Protein AF-A0A9X6NZ53-F1 (afdb_monomer_lite)

Radius of gyration: 24.28 Å; chains: 1; bounding box: 57×43×60 Å

pLDDT: mean 84.38, std 14.01, range [39.03, 95.94]

Sequence (115 aa):
MEEQPNGKFKFRQNYADPLKSTPDHIVLKKVSVTLTKNTRQAQNKARQLLQEKINKKLKLDNSHITIDELFSKYLKRIADEDKPYGTQILAERSCHFLKKSLKLIQLPAIFLLQC

Foldseek 3Di:
DDQDPVQKDKDKDWDFDPVPADPVRTDIDMDIDIGNDDDPVVVVVRVVVRVVVVVVNVPDPPPVQDLVNVLVVVLVVCVVVVDPPVVSVVSVVVSVVVVVVVVVVVPPPPPPPDD

Secondary structure (DSSP, 8-state):
-EE-TTS-EEEEEEEE-TTT-BTTB--EEEEEEEES--SHHHHHHHHHHHHHHHHHHH--------HHHHHHHHHHHHHHTT--HHHHHHHHHHHHHHHHHHHHHTSSSSSS---

Organism: Lactobacillus johnsonii (NCBI:txid33959)

Structure (mmCIF, N/CA/C/O backbone):
data_AF-A0A9X6NZ53-F1
#
_entry.id   AF-A0A9X6NZ53-F1
#
loop_
_atom_site.group_PDB
_atom_site.id
_atom_site.type_symbol
_atom_site.label_atom_id
_atom_site.label_alt_id
_atom_site.label_comp_id
_atom_site.label_asym_id
_atom_site.label_entity_id
_atom_site.label_seq_id
_atom_site.pdbx_PDB_ins_code
_atom_site.Cartn_x
_atom_site.Cartn_y
_atom_site.Cartn_z
_atom_site.occupancy
_atom_site.B_iso_or_equiv
_atom_site.auth_seq_id
_atom_site.auth_comp_id
_atom_site.auth_asym_id
_atom_site.auth_atom_id
_atom_site.pdbx_PDB_model_num
ATOM 1 N N . MET A 1 1 ? -19.660 8.990 14.290 1.00 80.06 1 MET A N 1
ATOM 2 C CA . MET A 1 1 ? -20.157 7.692 14.792 1.00 80.06 1 MET A CA 1
ATOM 3 C C . MET A 1 1 ? -21.640 7.666 14.495 1.00 80.06 1 MET A C 1
ATOM 5 O O . MET A 1 1 ? -22.260 8.709 14.620 1.00 80.06 1 MET A O 1
ATOM 9 N N . GLU A 1 2 ? -22.162 6.551 14.000 1.00 86.75 2 GLU A N 1
ATOM 10 C CA . GLU A 1 2 ? -23.560 6.455 13.567 1.00 86.75 2 GLU A CA 1
ATOM 11 C C . GLU A 1 2 ? -24.219 5.230 14.198 1.00 86.75 2 GLU A C 1
ATOM 13 O O . GLU A 1 2 ? -23.626 4.146 14.223 1.00 86.75 2 GLU A O 1
ATOM 18 N N . GLU A 1 3 ? -25.441 5.398 14.686 1.00 87.69 3 GLU A N 1
ATOM 19 C CA . GLU A 1 3 ? -26.282 4.306 15.169 1.00 87.69 3 GLU A CA 1
ATOM 20 C C . GLU A 1 3 ? -26.956 3.606 13.989 1.00 87.69 3 GLU A C 1
ATOM 22 O O . GLU A 1 3 ? -27.459 4.244 13.066 1.00 87.69 3 GLU A O 1
ATOM 27 N N . GLN A 1 4 ? -26.915 2.274 13.983 1.00 86.25 4 GLN A N 1
ATOM 28 C CA . GLN A 1 4 ? -27.629 1.464 13.003 1.00 86.25 4 GLN A CA 1
ATOM 29 C C . GLN A 1 4 ? -28.990 1.047 13.577 1.00 86.25 4 GLN A C 1
ATOM 31 O O . GLN A 1 4 ? -29.069 0.772 14.776 1.00 86.25 4 GLN A O 1
ATOM 36 N N . PRO A 1 5 ? -30.026 0.878 12.732 1.00 83.81 5 PRO A N 1
ATOM 37 C CA . PRO A 1 5 ? -31.364 0.446 13.165 1.00 83.81 5 PRO A CA 1
ATOM 38 C C . PRO A 1 5 ? -31.359 -0.902 13.907 1.00 83.81 5 PRO A C 1
ATOM 40 O O . PRO A 1 5 ? -32.266 -1.205 14.669 1.00 83.81 5 PRO A O 1
ATOM 43 N N . ASN A 1 6 ? -30.291 -1.687 13.749 1.00 83.38 6 ASN A N 1
ATOM 44 C CA . ASN A 1 6 ? -30.084 -2.972 14.415 1.00 83.38 6 ASN A CA 1
ATOM 45 C C . ASN A 1 6 ? -29.551 -2.831 15.862 1.00 83.38 6 ASN A C 1
ATOM 47 O O . ASN A 1 6 ? -29.063 -3.815 16.418 1.00 83.38 6 ASN A O 1
ATOM 51 N N . GLY A 1 7 ? -29.517 -1.621 16.436 1.00 85.19 7 GLY A N 1
ATOM 52 C CA . GLY A 1 7 ? -28.978 -1.348 17.780 1.00 85.19 7 GLY A CA 1
ATOM 53 C C . GLY A 1 7 ? -27.450 -1.457 17.894 1.00 85.19 7 GLY A C 1
ATOM 54 O O . GLY A 1 7 ? -26.898 -1.469 18.992 1.00 85.19 7 GLY A O 1
ATOM 55 N N . LYS A 1 8 ? -26.745 -1.565 16.761 1.00 91.31 8 LYS A N 1
ATOM 56 C CA . LYS A 1 8 ? -25.276 -1.608 16.690 1.00 91.31 8 LYS A CA 1
ATOM 57 C C . LYS A 1 8 ? -24.718 -0.238 16.315 1.00 91.31 8 LYS A C 1
ATOM 59 O O . LYS A 1 8 ? -25.359 0.546 15.624 1.00 91.31 8 LYS A O 1
ATOM 64 N N . PHE A 1 9 ? -23.474 0.016 16.696 1.00 90.94 9 PHE A N 1
ATOM 65 C CA . PHE A 1 9 ? -22.793 1.289 16.500 1.00 90.94 9 PHE A CA 1
ATOM 66 C C . PHE A 1 9 ? -21.720 1.182 15.423 1.00 90.94 9 PHE A C 1
ATOM 68 O O . PHE A 1 9 ? -20.817 0.348 15.514 1.00 90.94 9 PHE A O 1
ATOM 75 N N . LYS A 1 10 ? -21.786 2.049 14.411 1.00 92.75 10 LYS A N 1
ATOM 76 C CA . LYS A 1 10 ? -20.817 2.120 13.317 1.00 92.75 10 LYS A CA 1
ATOM 77 C C . LYS A 1 10 ? -19.829 3.259 13.549 1.00 92.75 10 LYS A C 1
ATOM 79 O O . LYS A 1 10 ? -20.164 4.445 13.509 1.00 92.75 10 LYS A O 1
ATOM 84 N N . PHE A 1 11 ? -18.570 2.890 13.729 1.00 93.00 11 PHE A N 1
ATOM 85 C CA . PHE A 1 11 ? -17.436 3.799 13.814 1.00 93.00 11 PHE A CA 1
ATOM 86 C C . PHE A 1 11 ? -16.793 3.931 12.437 1.00 93.00 11 PHE A C 1
ATOM 88 O O . PHE A 1 11 ? -16.658 2.943 11.712 1.00 93.00 11 PHE A O 1
ATOM 95 N N . ARG A 1 12 ? -16.433 5.157 12.054 1.00 93.88 12 ARG A N 1
ATOM 96 C CA . ARG A 1 12 ? -15.865 5.482 10.742 1.00 93.88 12 ARG A CA 1
ATOM 97 C C . ARG A 1 12 ? -14.662 6.395 10.921 1.00 93.88 12 ARG A C 1
ATOM 99 O O . ARG A 1 12 ? -14.682 7.247 11.803 1.00 93.88 12 ARG A O 1
ATOM 106 N N . GLN A 1 13 ? -13.662 6.225 10.068 1.00 93.75 13 GLN A N 1
ATOM 107 C CA . GLN A 1 13 ? -12.499 7.102 9.988 1.00 93.75 13 GLN A CA 1
ATOM 108 C C . GLN A 1 13 ? -12.094 7.257 8.524 1.00 93.75 13 GLN A C 1
ATOM 110 O O . GLN A 1 13 ? -12.181 6.300 7.747 1.00 93.75 13 GLN A O 1
ATOM 115 N N . ASN A 1 14 ? -11.673 8.464 8.159 1.00 93.25 14 ASN A N 1
ATOM 116 C CA . ASN A 1 14 ? -11.134 8.758 6.839 1.00 93.25 14 ASN A CA 1
ATOM 117 C C . ASN A 1 14 ? -9.604 8.743 6.896 1.00 93.25 14 ASN A C 1
ATOM 119 O O . ASN A 1 14 ? -9.020 9.121 7.910 1.00 93.25 14 ASN A O 1
ATOM 123 N N . TYR A 1 15 ? -8.972 8.306 5.813 1.00 92.38 15 TYR A N 1
ATOM 124 C CA . TYR A 1 15 ? -7.524 8.335 5.631 1.00 92.38 15 TYR A CA 1
ATOM 125 C C . TYR A 1 15 ? -7.196 8.793 4.206 1.00 92.38 15 TYR A C 1
ATOM 127 O O . TYR A 1 15 ? -7.979 8.544 3.285 1.00 92.38 15 TYR A O 1
ATOM 135 N N . ALA A 1 16 ? -6.065 9.475 4.031 1.00 90.12 16 ALA A N 1
ATOM 136 C CA . ALA A 1 16 ? -5.578 9.871 2.713 1.00 90.12 16 ALA A CA 1
ATOM 137 C C . ALA A 1 16 ? -5.007 8.653 1.978 1.00 90.12 16 ALA A C 1
ATOM 139 O O . ALA A 1 16 ? -4.265 7.860 2.559 1.00 90.12 16 ALA A O 1
ATOM 140 N N . ASP A 1 17 ? -5.379 8.486 0.712 1.00 87.44 17 ASP A N 1
ATOM 141 C CA . ASP A 1 17 ? -4.849 7.419 -0.130 1.00 87.44 17 ASP A CA 1
ATOM 142 C C . ASP A 1 17 ? -3.493 7.835 -0.724 1.00 87.44 17 ASP A C 1
ATOM 144 O O . ASP A 1 17 ? -3.486 8.735 -1.567 1.00 87.44 17 ASP A O 1
ATOM 148 N N . PRO A 1 18 ? -2.364 7.202 -0.354 1.00 83.56 18 PRO A N 1
ATOM 149 C CA . PRO A 1 18 ? -1.041 7.607 -0.833 1.00 83.56 18 PRO A CA 1
ATOM 150 C C . PRO A 1 18 ? -0.863 7.436 -2.346 1.00 83.56 18 PRO A C 1
ATOM 152 O O . PRO A 1 18 ? -0.012 8.090 -2.931 1.00 83.56 18 PRO A O 1
ATOM 155 N N . LEU A 1 19 ? -1.659 6.576 -2.994 1.00 81.38 19 LEU A N 1
ATOM 156 C CA . LEU A 1 19 ? -1.538 6.312 -4.432 1.00 81.38 19 LEU A CA 1
ATOM 157 C C . LEU A 1 19 ? -2.310 7.306 -5.303 1.00 81.38 19 LEU A C 1
ATOM 159 O O . LEU A 1 19 ? -2.065 7.392 -6.502 1.00 81.38 19 LEU A O 1
ATOM 163 N N . LYS A 1 20 ? -3.290 8.003 -4.724 1.00 83.75 20 LYS A N 1
ATOM 164 C CA . LYS A 1 20 ? -4.171 8.930 -5.452 1.00 83.75 20 LYS A CA 1
ATOM 165 C C . LYS A 1 20 ? -4.081 10.364 -4.954 1.00 83.75 20 LYS A C 1
ATOM 167 O O . LYS A 1 20 ? -4.560 11.260 -5.638 1.00 83.75 20 LYS A O 1
ATOM 172 N N . SER A 1 21 ? -3.525 10.564 -3.763 1.00 84.62 21 SER A N 1
ATOM 173 C CA . SER A 1 21 ? -3.343 11.891 -3.194 1.00 84.62 21 SER A CA 1
ATOM 174 C C . SER A 1 21 ? -2.044 12.489 -3.721 1.00 84.62 21 SER A C 1
ATOM 176 O O . SER A 1 21 ? -0.983 11.885 -3.588 1.00 84.62 21 SER A O 1
ATOM 178 N N . THR A 1 22 ? -2.138 13.672 -4.309 1.00 81.75 22 THR A N 1
ATOM 179 C CA . THR A 1 22 ? -1.009 14.525 -4.690 1.00 81.75 22 THR A CA 1
ATOM 180 C C . THR A 1 22 ? -0.905 15.695 -3.701 1.00 81.75 22 THR A C 1
ATOM 182 O O . THR A 1 22 ? -1.833 15.897 -2.912 1.00 81.75 22 THR A O 1
ATOM 185 N N . PRO A 1 23 ? 0.193 16.479 -3.706 1.00 81.38 23 PRO A N 1
ATOM 186 C CA . PRO A 1 23 ? 0.320 17.656 -2.839 1.00 81.38 23 PRO A CA 1
ATOM 187 C C . PRO A 1 23 ? -0.853 18.639 -2.971 1.00 81.38 23 PRO A C 1
ATOM 189 O O . PRO A 1 23 ? -1.302 19.198 -1.974 1.00 81.38 23 PRO A O 1
ATOM 192 N N . ASP A 1 24 ? -1.395 18.773 -4.183 1.00 85.19 24 ASP A N 1
ATOM 193 C CA . ASP A 1 24 ? -2.471 19.716 -4.502 1.00 85.19 24 ASP A CA 1
ATOM 194 C C . ASP A 1 24 ? -3.879 19.099 -4.399 1.00 85.19 24 ASP A C 1
ATOM 196 O O . ASP A 1 24 ? -4.879 19.819 -4.386 1.00 85.19 24 ASP A O 1
ATOM 200 N N . HIS A 1 25 ? -3.996 17.766 -4.329 1.00 82.69 25 HIS A N 1
ATOM 201 C CA . HIS A 1 25 ? -5.284 17.073 -4.301 1.00 82.69 25 HIS A CA 1
ATOM 202 C C . HIS A 1 25 ? -5.274 15.849 -3.378 1.00 82.69 25 HIS A C 1
ATOM 204 O O . HIS A 1 25 ? -4.658 14.827 -3.674 1.00 82.69 25 HIS A O 1
ATOM 210 N N . ILE A 1 26 ? -6.027 15.916 -2.276 1.00 86.31 26 ILE A N 1
ATOM 211 C CA . ILE A 1 26 ? -6.101 14.839 -1.279 1.00 86.31 26 ILE A CA 1
ATOM 212 C C . ILE A 1 26 ? -7.339 13.972 -1.523 1.00 86.31 26 ILE A C 1
ATOM 214 O O . ILE A 1 26 ? -8.476 14.412 -1.337 1.00 86.31 26 ILE A O 1
ATOM 218 N N . VAL A 1 27 ? -7.120 12.697 -1.858 1.00 90.25 27 VAL A N 1
ATOM 219 C CA . VAL A 1 27 ? -8.196 11.717 -2.052 1.00 90.25 27 VAL A CA 1
ATOM 220 C C . VAL A 1 27 ? -8.412 10.932 -0.762 1.00 90.25 27 VAL A C 1
ATOM 222 O O . VAL A 1 27 ? -7.604 10.085 -0.373 1.00 90.25 27 VAL A O 1
ATOM 225 N N . LEU A 1 28 ? -9.539 11.191 -0.096 1.00 92.50 28 LEU A N 1
ATOM 226 C CA . LEU A 1 28 ? -9.897 10.537 1.162 1.00 92.50 28 LEU A CA 1
ATOM 227 C C . LEU A 1 28 ? -10.659 9.228 0.926 1.00 92.50 28 LEU A C 1
ATOM 229 O O . LEU A 1 28 ? -11.672 9.178 0.227 1.00 92.50 28 LEU A O 1
ATOM 233 N N . LYS A 1 29 ? -10.218 8.160 1.591 1.00 91.38 29 LYS A N 1
ATOM 234 C CA . LYS A 1 29 ? -10.915 6.872 1.663 1.00 91.38 29 LYS A CA 1
ATOM 235 C C . LYS A 1 29 ? -11.473 6.640 3.061 1.00 91.38 29 LYS A C 1
ATOM 237 O O . LYS A 1 29 ? -10.880 7.028 4.063 1.00 91.38 29 LYS A O 1
ATOM 242 N N . LYS A 1 30 ? -12.614 5.948 3.132 1.00 93.69 30 LYS A N 1
ATOM 243 C CA . LYS A 1 30 ? -13.306 5.628 4.390 1.00 93.69 30 LYS A CA 1
ATOM 244 C C . LYS A 1 30 ? -13.056 4.190 4.840 1.00 93.69 30 LYS A C 1
ATOM 246 O O . LYS A 1 30 ? -13.138 3.248 4.048 1.00 93.69 30 LYS A O 1
ATOM 251 N N . VAL A 1 31 ? -12.827 4.008 6.136 1.00 93.88 31 VAL A N 1
ATOM 252 C CA . VAL A 1 31 ? -12.890 2.712 6.826 1.00 93.88 31 VAL A CA 1
ATOM 253 C C . VAL A 1 31 ? -14.002 2.732 7.863 1.00 93.88 31 VAL A C 1
ATOM 255 O O . VAL A 1 31 ? -14.336 3.778 8.416 1.00 93.88 31 VAL A O 1
ATOM 258 N N . SER A 1 32 ? -14.605 1.569 8.117 1.00 94.38 32 SER A N 1
ATOM 259 C CA . SER A 1 32 ? -15.625 1.442 9.155 1.00 94.38 32 SER A CA 1
ATOM 260 C C . SER A 1 32 ? -15.542 0.126 9.922 1.00 94.38 32 SER A C 1
ATOM 262 O O . SER A 1 32 ? -15.033 -0.887 9.421 1.00 94.38 32 SER A O 1
ATOM 264 N N . VAL A 1 33 ? -16.016 0.166 11.163 1.00 94.12 33 VAL A N 1
ATOM 265 C CA . VAL A 1 33 ? -16.112 -0.960 12.094 1.00 94.12 33 VAL A CA 1
ATOM 266 C C . VAL A 1 33 ? -17.446 -0.839 12.820 1.00 94.12 33 VAL A C 1
ATOM 268 O O . VAL A 1 33 ? -17.789 0.241 13.295 1.00 94.12 33 VAL A O 1
ATOM 271 N N . THR A 1 34 ? -18.187 -1.939 12.913 1.00 93.94 34 THR A N 1
ATOM 272 C CA . THR A 1 34 ? -19.434 -1.996 13.678 1.00 93.94 34 THR A CA 1
ATOM 273 C C . THR A 1 34 ? -19.189 -2.739 14.986 1.00 93.94 34 THR A C 1
ATOM 275 O O . THR A 1 34 ? -18.647 -3.843 14.968 1.00 93.94 34 THR A O 1
ATOM 278 N N . LEU A 1 35 ? -19.598 -2.151 16.111 1.00 92.25 35 LEU A N 1
ATOM 279 C CA . LEU A 1 35 ? -19.566 -2.763 17.441 1.00 92.25 35 LEU A CA 1
ATOM 280 C C . LEU A 1 35 ? -20.964 -2.774 18.065 1.00 92.25 35 LEU A C 1
ATOM 282 O O . LEU A 1 35 ? -21.850 -2.033 17.656 1.00 92.25 35 LEU A O 1
ATOM 286 N N . THR A 1 36 ? -21.169 -3.624 19.067 1.00 91.75 36 THR A N 1
ATOM 287 C CA . THR A 1 36 ? -22.470 -3.795 19.735 1.00 91.75 36 THR A CA 1
ATOM 288 C C . THR A 1 36 ? -22.756 -2.753 20.809 1.00 91.75 36 THR A C 1
ATOM 290 O O . THR A 1 36 ? -23.910 -2.535 21.146 1.00 91.75 36 THR A O 1
ATOM 293 N N . LYS A 1 37 ? -21.723 -2.112 21.363 1.00 91.06 37 LYS A N 1
ATOM 294 C CA . LYS A 1 37 ? -21.846 -1.171 22.481 1.00 91.06 37 LYS A CA 1
ATOM 295 C C . LYS A 1 37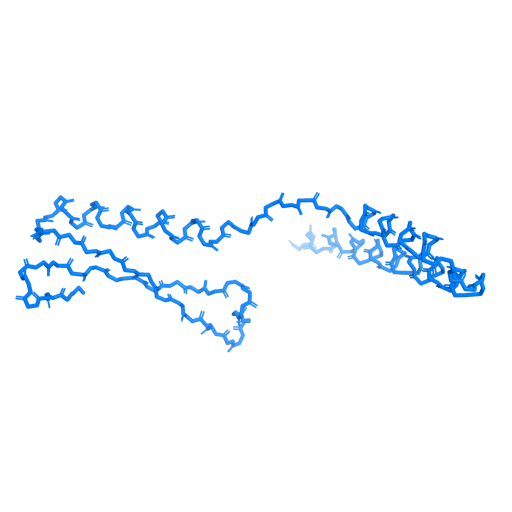 ? -21.172 0.157 22.152 1.00 91.06 37 LYS A C 1
ATOM 297 O O . LYS A 1 37 ? -20.157 0.176 21.457 1.00 91.06 37 LYS A O 1
ATOM 302 N N . ASN A 1 38 ? -21.692 1.238 22.730 1.00 88.38 38 ASN A N 1
ATOM 303 C CA . ASN A 1 38 ? -21.092 2.572 22.720 1.00 88.38 38 ASN A CA 1
ATOM 304 C C . ASN A 1 38 ? -20.505 2.930 24.098 1.00 88.38 38 ASN A C 1
ATOM 306 O O . ASN A 1 38 ? -20.829 3.952 24.691 1.00 88.38 38 ASN A O 1
ATOM 310 N N . THR A 1 39 ? -19.673 2.054 24.660 1.00 92.56 39 THR A N 1
ATOM 311 C CA . THR A 1 39 ? -18.922 2.370 25.886 1.00 92.56 39 THR A CA 1
ATOM 312 C C . THR A 1 39 ? -17.567 2.984 25.530 1.00 92.56 39 THR A C 1
ATOM 314 O O . THR A 1 39 ? -17.042 2.730 24.445 1.00 92.56 39 THR A O 1
ATOM 317 N N . ARG A 1 40 ? -16.933 3.731 26.450 1.00 91.31 40 ARG A N 1
ATOM 318 C CA . ARG A 1 40 ? -15.556 4.244 26.253 1.00 91.31 40 ARG A CA 1
ATOM 319 C C . ARG A 1 40 ? -14.569 3.138 25.857 1.00 91.31 40 ARG A C 1
ATOM 321 O O . ARG A 1 40 ? -13.737 3.331 24.975 1.00 91.31 40 ARG A O 1
ATOM 328 N N . GLN A 1 41 ? -14.702 1.953 26.453 1.00 93.31 41 GLN A N 1
ATOM 329 C CA . GLN A 1 41 ? -13.899 0.781 26.089 1.00 93.31 41 GLN A CA 1
ATOM 330 C C . GLN A 1 41 ? -14.135 0.352 24.632 1.00 93.31 41 GLN A C 1
ATOM 332 O O . GLN A 1 41 ? -13.179 0.098 23.900 1.00 93.31 41 GLN A O 1
ATOM 337 N N . ALA A 1 42 ? -15.396 0.312 24.187 1.00 91.75 42 ALA A N 1
ATOM 338 C CA . ALA A 1 42 ? -15.738 -0.020 22.807 1.00 91.75 42 ALA A CA 1
ATOM 339 C C . ALA A 1 42 ? -15.215 1.033 21.816 1.00 91.75 42 ALA A C 1
ATOM 341 O O . ALA A 1 42 ? -14.711 0.663 20.761 1.00 91.75 42 ALA A O 1
ATOM 342 N N . GLN A 1 43 ? -15.251 2.323 22.165 1.00 92.62 43 GLN A N 1
ATOM 343 C CA . GLN A 1 43 ? -14.682 3.397 21.342 1.00 92.62 43 GLN A CA 1
ATOM 344 C C . GLN A 1 43 ? -13.161 3.257 21.191 1.00 92.62 43 GLN A C 1
ATOM 346 O O . GLN A 1 43 ? -12.642 3.334 20.076 1.00 92.62 43 GLN A O 1
ATOM 351 N N . ASN A 1 44 ? -12.449 2.971 22.286 1.00 94.56 44 ASN A N 1
ATOM 352 C CA . ASN A 1 44 ? -11.005 2.723 22.250 1.00 94.56 44 ASN A CA 1
ATOM 353 C C . ASN A 1 44 ? -10.665 1.508 21.378 1.00 94.56 44 ASN A C 1
ATOM 355 O O . ASN A 1 44 ? -9.772 1.583 20.531 1.00 94.56 44 ASN A O 1
ATOM 359 N N . LYS A 1 45 ? -11.433 0.419 21.517 1.00 95.06 45 LYS A N 1
ATOM 360 C CA . LYS A 1 45 ? -11.292 -0.779 20.681 1.00 95.06 45 LYS A CA 1
ATOM 361 C C . LYS A 1 45 ? -11.601 -0.490 19.210 1.00 95.06 45 LYS A C 1
ATOM 363 O O . LYS A 1 45 ? -10.877 -0.946 18.331 1.00 95.06 45 LYS A O 1
ATOM 368 N N . ALA A 1 46 ? -12.636 0.299 18.921 1.00 95.00 46 ALA A N 1
ATOM 369 C CA . ALA A 1 46 ? -12.961 0.719 17.561 1.00 95.00 46 ALA A CA 1
ATOM 370 C C . ALA A 1 46 ? -11.815 1.521 16.937 1.00 95.00 46 ALA A C 1
ATOM 372 O O . ALA A 1 46 ? -11.465 1.266 15.789 1.00 95.00 46 ALA A O 1
ATOM 373 N N . ARG A 1 47 ? -11.204 2.444 17.692 1.00 94.19 47 ARG A N 1
ATOM 374 C CA . ARG A 1 47 ? -10.058 3.237 17.230 1.00 94.19 47 ARG A CA 1
ATOM 375 C C . ARG A 1 47 ? -8.867 2.351 16.868 1.00 94.19 47 ARG A C 1
ATOM 377 O O . ARG A 1 47 ? -8.295 2.527 15.799 1.00 94.19 47 ARG A O 1
ATOM 384 N N . GLN A 1 48 ? -8.538 1.372 17.713 1.00 95.94 48 GLN A N 1
ATOM 385 C CA . GLN A 1 48 ? -7.475 0.400 17.431 1.00 95.94 48 GLN A CA 1
ATOM 386 C C . GLN A 1 48 ? -7.772 -0.406 16.158 1.00 95.94 48 GLN A C 1
ATOM 388 O O . GLN A 1 48 ? -6.952 -0.440 15.245 1.00 95.94 48 GLN A O 1
ATOM 393 N N . LEU A 1 49 ? -8.983 -0.960 16.040 1.00 95.75 49 LEU A N 1
ATOM 394 C CA . LEU A 1 49 ? -9.394 -1.740 14.867 1.00 95.75 49 LEU A CA 1
ATOM 395 C C . LEU A 1 49 ? -9.413 -0.912 13.574 1.00 95.75 49 LEU A C 1
ATOM 397 O O . LEU A 1 49 ? -9.082 -1.420 12.503 1.00 95.75 49 LEU A O 1
ATOM 401 N N . LEU A 1 50 ? -9.827 0.355 13.643 1.00 95.88 50 LEU A N 1
ATOM 402 C CA . LEU A 1 50 ? -9.798 1.266 12.498 1.00 95.88 50 LEU A CA 1
ATOM 403 C C . LEU A 1 50 ? -8.358 1.561 12.078 1.00 95.88 50 LEU A C 1
ATOM 405 O O . LEU A 1 50 ? -8.058 1.458 10.889 1.00 95.88 50 LEU A O 1
ATOM 409 N N . GLN A 1 51 ? -7.467 1.833 13.034 1.00 94.62 51 GLN A N 1
ATOM 410 C CA . GLN A 1 51 ? -6.053 2.062 12.755 1.00 94.62 51 GLN A CA 1
ATOM 411 C C . GLN A 1 51 ? -5.394 0.828 12.135 1.00 94.62 51 GLN A C 1
ATOM 413 O O . GLN A 1 51 ? -4.689 0.947 11.140 1.00 94.62 51 GLN A O 1
ATOM 418 N N . GLU A 1 52 ? -5.663 -0.370 12.653 1.00 95.12 52 GLU A N 1
ATOM 419 C CA . GLU A 1 52 ? -5.162 -1.616 12.068 1.00 95.12 52 GLU A CA 1
ATOM 420 C C . GLU A 1 52 ? -5.658 -1.816 10.634 1.00 95.12 52 GLU A C 1
ATOM 422 O O . GLU A 1 52 ? -4.883 -2.202 9.758 1.00 95.12 52 GLU A O 1
ATOM 427 N N . LYS A 1 53 ? -6.940 -1.530 10.365 1.00 94.00 53 LYS A N 1
ATOM 428 C CA . LYS A 1 53 ? -7.497 -1.584 9.006 1.00 94.00 53 LYS A CA 1
ATOM 429 C C . LYS A 1 53 ? -6.827 -0.575 8.077 1.00 94.00 53 LYS A C 1
ATOM 431 O O . LYS A 1 53 ? -6.575 -0.917 6.925 1.00 94.00 53 LYS A O 1
ATOM 436 N N . ILE A 1 54 ? -6.554 0.641 8.550 1.00 92.94 54 ILE A N 1
ATOM 437 C CA . ILE A 1 54 ? -5.839 1.664 7.775 1.00 92.94 54 ILE A CA 1
ATOM 438 C C . ILE A 1 54 ? -4.410 1.191 7.504 1.00 92.94 54 ILE A C 1
ATOM 440 O O . ILE A 1 54 ? -4.012 1.123 6.349 1.00 92.94 54 ILE A O 1
ATOM 444 N N . ASN A 1 55 ? -3.680 0.753 8.530 1.00 91.12 55 ASN A N 1
ATOM 445 C CA . ASN A 1 55 ? -2.306 0.268 8.403 1.00 91.12 55 ASN A CA 1
ATOM 446 C C . ASN A 1 55 ? -2.204 -0.916 7.437 1.00 91.12 55 ASN A C 1
ATOM 448 O O . ASN A 1 55 ? -1.297 -0.953 6.618 1.00 91.12 55 ASN A O 1
ATOM 452 N N . LYS A 1 56 ? -3.148 -1.864 7.473 1.00 89.69 56 LYS A N 1
ATOM 453 C CA . LYS A 1 56 ? -3.200 -2.974 6.507 1.00 89.69 56 LYS A CA 1
ATOM 454 C C . LYS A 1 56 ? -3.409 -2.499 5.070 1.00 89.69 56 LYS A C 1
ATOM 456 O O . LYS A 1 56 ? -2.868 -3.110 4.166 1.00 89.69 56 LYS A O 1
ATOM 461 N N . LYS A 1 57 ? -4.181 -1.429 4.858 1.00 87.44 57 LYS A N 1
ATOM 462 C CA . LYS A 1 57 ? -4.389 -0.841 3.525 1.00 87.44 57 LYS A CA 1
ATOM 463 C C . LYS A 1 57 ? -3.227 0.037 3.059 1.00 87.44 57 LYS A C 1
ATOM 465 O O . LYS A 1 57 ? -3.078 0.224 1.860 1.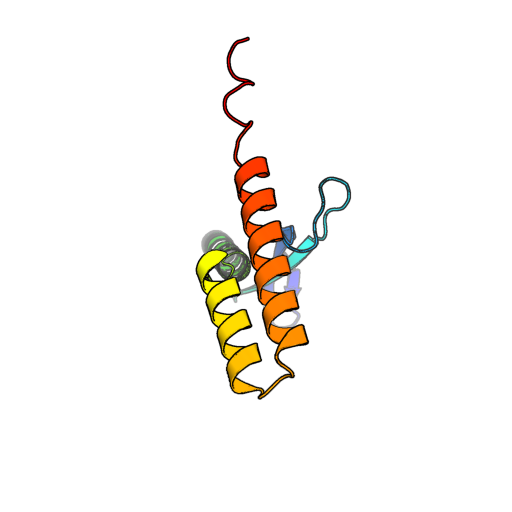00 87.44 57 LYS A O 1
ATOM 470 N N . LEU A 1 58 ? -2.470 0.613 3.993 1.00 86.00 58 LEU A N 1
ATOM 471 C CA . LEU A 1 58 ? -1.292 1.439 3.715 1.00 86.00 58 LEU A CA 1
ATOM 472 C C . LEU A 1 58 ? -0.011 0.619 3.564 1.00 86.00 58 LEU A C 1
ATOM 474 O O . LEU A 1 58 ? 0.928 1.092 2.933 1.00 86.00 58 LEU A O 1
ATOM 478 N N . LYS A 1 59 ? 0.036 -0.597 4.119 1.00 81.69 59 LYS A N 1
ATOM 479 C CA . LYS A 1 59 ? 1.042 -1.591 3.753 1.00 81.69 59 LYS A CA 1
ATOM 480 C C . LYS A 1 59 ? 0.825 -1.931 2.280 1.00 81.69 59 LYS A C 1
ATOM 482 O O . LYS A 1 59 ? 0.018 -2.799 1.964 1.00 81.69 59 LYS A O 1
ATOM 487 N N . LEU A 1 60 ? 1.505 -1.211 1.387 1.00 69.06 60 LEU A N 1
ATOM 488 C CA . LEU A 1 60 ? 1.776 -1.743 0.061 1.00 69.06 60 LEU A CA 1
ATOM 489 C C . LEU A 1 60 ? 2.488 -3.074 0.274 1.00 69.06 60 LEU A C 1
ATOM 491 O O . LEU A 1 60 ? 3.365 -3.171 1.137 1.00 69.06 60 LEU A O 1
ATOM 495 N N . ASP A 1 61 ? 2.084 -4.095 -0.475 1.00 65.19 61 ASP A N 1
ATOM 496 C CA . ASP A 1 61 ? 2.827 -5.340 -0.510 1.00 65.19 61 ASP A CA 1
ATOM 497 C C . ASP A 1 61 ? 4.269 -4.984 -0.861 1.00 65.19 61 ASP A C 1
ATOM 499 O O . ASP A 1 61 ? 4.574 -4.495 -1.948 1.00 65.19 61 ASP A O 1
ATOM 503 N N . ASN A 1 62 ? 5.150 -5.172 0.116 1.00 58.81 62 ASN A N 1
ATOM 504 C CA . ASN A 1 62 ? 6.582 -4.976 0.006 1.00 58.81 62 ASN A CA 1
ATOM 505 C C . ASN A 1 62 ? 7.178 -6.093 -0.866 1.00 58.81 62 ASN A C 1
ATOM 507 O O . ASN A 1 62 ? 8.150 -6.741 -0.478 1.00 58.81 62 ASN A O 1
ATOM 511 N N . SER A 1 63 ? 6.604 -6.360 -2.044 1.00 63.00 63 SER A N 1
ATOM 512 C CA . SER A 1 63 ? 7.326 -7.030 -3.115 1.00 63.00 63 SER A CA 1
ATOM 513 C C . SER A 1 63 ? 8.428 -6.064 -3.539 1.00 63.00 63 SER A C 1
ATOM 515 O O . SER A 1 63 ? 8.280 -5.301 -4.494 1.00 63.00 63 SER A O 1
ATOM 517 N N . HIS A 1 64 ? 9.494 -6.029 -2.740 1.00 68.62 64 HIS A N 1
ATOM 518 C CA . HIS A 1 64 ? 10.704 -5.265 -2.964 1.00 68.62 64 HIS A CA 1
ATOM 519 C C . HIS A 1 64 ? 11.405 -5.876 -4.171 1.00 68.62 64 HIS A C 1
ATOM 521 O O . HIS A 1 64 ? 12.352 -6.637 -4.029 1.00 68.62 64 HIS A O 1
ATOM 527 N N . ILE A 1 65 ? 10.891 -5.589 -5.363 1.00 83.56 65 ILE A N 1
ATOM 528 C CA . ILE A 1 65 ? 11.632 -5.819 -6.587 1.00 83.56 65 ILE A CA 1
ATOM 529 C C . ILE A 1 65 ? 12.549 -4.621 -6.776 1.00 83.56 65 ILE A C 1
ATOM 531 O O . ILE A 1 65 ? 12.109 -3.468 -6.809 1.00 83.56 65 ILE A O 1
ATOM 535 N N . THR A 1 66 ? 13.845 -4.884 -6.854 1.00 86.44 66 THR A N 1
ATOM 536 C CA . THR A 1 66 ? 14.795 -3.839 -7.220 1.00 86.44 66 THR A CA 1
ATOM 537 C C . THR A 1 66 ? 14.599 -3.473 -8.693 1.00 86.44 66 THR A C 1
ATOM 539 O O . THR A 1 66 ? 14.167 -4.291 -9.506 1.00 86.44 66 THR A O 1
ATOM 542 N N . ILE A 1 67 ? 14.922 -2.235 -9.073 1.00 85.88 67 ILE A N 1
ATOM 543 C CA . ILE A 1 67 ? 14.878 -1.812 -10.486 1.00 85.88 67 ILE A CA 1
ATOM 544 C C . ILE A 1 67 ? 15.749 -2.741 -11.353 1.00 85.88 67 ILE A C 1
ATOM 546 O O . ILE A 1 67 ? 15.387 -3.076 -12.480 1.00 85.88 67 ILE A O 1
ATOM 550 N N . ASP A 1 68 ? 16.862 -3.219 -10.795 1.00 87.50 68 ASP A N 1
ATOM 551 C CA . ASP A 1 68 ? 17.759 -4.169 -11.449 1.00 87.50 68 ASP A CA 1
ATOM 552 C C . ASP A 1 68 ? 17.103 -5.539 -11.676 1.00 87.50 68 ASP A C 1
ATOM 554 O O . ASP A 1 68 ? 17.191 -6.091 -12.777 1.00 87.50 68 ASP A O 1
ATOM 558 N N . GLU A 1 69 ? 16.388 -6.070 -10.683 1.00 89.69 69 GLU A N 1
ATOM 559 C CA . GLU A 1 69 ? 15.599 -7.295 -10.844 1.00 89.69 69 GLU A CA 1
ATOM 560 C C . GLU A 1 69 ? 14.462 -7.124 -11.854 1.00 89.69 69 GLU A C 1
ATOM 562 O O . GLU A 1 69 ? 14.188 -8.042 -12.628 1.00 89.69 69 GLU A O 1
ATOM 567 N N . LEU A 1 70 ? 13.812 -5.957 -11.879 1.00 90.75 70 LEU A N 1
ATOM 568 C CA . LEU A 1 70 ? 12.748 -5.656 -12.834 1.00 90.75 70 LEU A CA 1
ATOM 569 C C . LEU A 1 70 ? 13.271 -5.701 -14.273 1.00 90.75 70 LEU A C 1
ATOM 571 O O . LEU A 1 70 ? 12.685 -6.385 -15.113 1.00 90.75 70 LEU A O 1
ATOM 575 N N . PHE A 1 71 ? 14.387 -5.022 -14.553 1.00 93.31 71 PHE A N 1
ATOM 576 C CA . PHE A 1 71 ? 14.997 -5.051 -15.882 1.00 93.31 71 PHE A CA 1
ATOM 577 C C . PHE A 1 71 ? 15.474 -6.452 -16.260 1.00 93.31 71 PHE A C 1
ATOM 579 O O . PHE A 1 71 ? 15.240 -6.886 -17.384 1.00 93.31 71 PHE A O 1
ATOM 586 N N . SER A 1 72 ? 16.054 -7.194 -15.315 1.00 92.19 72 SER A N 1
ATOM 587 C CA . SER A 1 72 ? 16.493 -8.574 -15.553 1.00 92.19 72 SER A CA 1
ATOM 588 C C . SER A 1 72 ? 15.322 -9.486 -15.940 1.00 92.19 72 SER A C 1
ATOM 590 O O . SER A 1 72 ? 15.411 -10.234 -16.913 1.00 92.19 72 SER A O 1
ATOM 592 N N . LYS A 1 73 ? 14.186 -9.389 -15.231 1.00 93.25 73 LYS A N 1
ATOM 593 C CA . LYS A 1 73 ? 12.964 -10.147 -15.557 1.00 93.25 73 LYS A CA 1
ATOM 594 C C . LYS A 1 73 ? 12.375 -9.741 -16.906 1.00 93.25 73 LYS A C 1
ATOM 596 O O . LYS A 1 73 ? 11.926 -10.604 -17.655 1.00 93.25 73 LYS A O 1
ATOM 601 N N . TYR A 1 74 ? 12.378 -8.447 -17.216 1.00 92.56 74 TYR A N 1
ATOM 602 C CA . TYR A 1 74 ? 11.882 -7.938 -18.491 1.00 92.56 74 TYR A CA 1
ATOM 603 C C . TYR A 1 74 ? 12.710 -8.449 -19.677 1.00 92.56 74 TYR A C 1
ATOM 605 O O . TYR A 1 74 ? 12.139 -8.976 -20.628 1.00 92.56 74 TYR A O 1
ATOM 613 N N . LEU A 1 75 ? 14.041 -8.358 -19.603 1.00 92.00 75 LEU A N 1
ATOM 614 C CA . LEU A 1 75 ? 14.929 -8.837 -20.667 1.00 92.00 75 LEU A CA 1
ATOM 615 C C . LEU A 1 75 ? 14.819 -10.350 -20.860 1.00 92.00 75 LEU A C 1
ATOM 617 O O . LEU A 1 75 ? 14.716 -10.806 -21.996 1.00 92.00 75 LEU A O 1
ATOM 621 N N . LYS A 1 76 ? 14.730 -11.116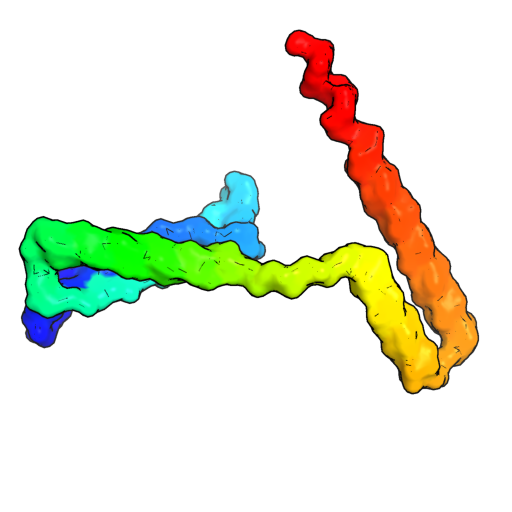 -19.763 1.00 92.88 76 LYS A N 1
ATOM 622 C CA . LYS A 1 76 ? 14.489 -12.562 -19.831 1.00 92.88 76 LYS A CA 1
ATOM 623 C C . LYS A 1 76 ? 13.194 -12.886 -20.580 1.00 92.88 76 LYS A C 1
ATOM 625 O O . LYS A 1 76 ? 13.211 -13.690 -21.499 1.00 92.88 76 LYS A O 1
ATOM 630 N N . ARG A 1 77 ? 12.095 -12.196 -20.257 1.00 93.06 77 ARG A N 1
ATOM 631 C CA . ARG A 1 77 ? 10.811 -12.372 -20.952 1.00 93.06 77 ARG A CA 1
ATOM 632 C C . ARG A 1 77 ? 10.909 -12.074 -22.452 1.00 93.06 77 ARG A C 1
ATOM 634 O O . ARG A 1 77 ? 10.289 -12.764 -23.246 1.00 93.06 77 ARG A O 1
ATOM 641 N N . ILE A 1 78 ? 11.658 -11.044 -22.842 1.00 91.25 78 ILE A N 1
ATOM 642 C CA . ILE A 1 78 ? 11.842 -10.685 -24.256 1.00 91.25 78 ILE A CA 1
ATOM 643 C C . ILE A 1 78 ? 12.658 -11.746 -25.008 1.00 91.25 78 ILE A C 1
ATOM 645 O O . ILE A 1 78 ? 12.343 -12.019 -26.165 1.00 91.25 78 ILE A O 1
ATOM 649 N N . ALA A 1 79 ? 13.660 -12.344 -24.358 1.00 87.38 79 ALA A N 1
ATOM 650 C CA . ALA A 1 79 ? 14.426 -13.459 -24.912 1.00 87.38 79 ALA A CA 1
ATOM 651 C C . ALA A 1 79 ? 13.572 -14.735 -25.039 1.00 87.38 79 ALA A C 1
ATOM 653 O O . ALA A 1 79 ? 13.634 -15.406 -26.065 1.00 87.38 79 ALA A O 1
ATOM 654 N N . ASP A 1 80 ? 12.731 -15.024 -24.040 1.00 90.19 80 ASP A N 1
ATOM 655 C CA . ASP A 1 80 ? 11.826 -16.183 -24.035 1.00 90.19 80 ASP A CA 1
ATOM 656 C C . ASP A 1 80 ? 10.705 -16.065 -25.096 1.00 90.19 80 ASP A C 1
ATOM 658 O O . ASP A 1 80 ? 10.211 -17.074 -25.593 1.00 90.19 80 ASP A O 1
ATOM 662 N N . GLU A 1 81 ? 10.295 -14.843 -25.465 1.00 88.31 81 GLU A N 1
ATOM 663 C CA . GLU A 1 81 ? 9.251 -14.563 -26.471 1.00 88.31 81 GLU A CA 1
ATOM 664 C C . GLU A 1 81 ? 9.730 -14.683 -27.939 1.00 88.31 81 GLU A C 1
ATOM 666 O O . GLU A 1 81 ? 8.989 -14.290 -28.840 1.00 88.31 81 GLU A O 1
ATOM 671 N N . ASP A 1 82 ? 10.949 -15.184 -28.183 1.00 82.12 82 ASP A N 1
ATOM 672 C CA . ASP A 1 82 ? 11.585 -15.337 -29.510 1.00 82.12 82 ASP A CA 1
ATOM 673 C C . ASP A 1 82 ? 11.458 -14.084 -30.399 1.00 82.12 82 ASP A C 1
ATOM 675 O O . ASP A 1 82 ? 11.153 -14.118 -31.595 1.00 82.12 82 ASP A O 1
ATOM 679 N N . LYS A 1 83 ? 11.630 -12.906 -29.784 1.00 85.00 83 LYS A N 1
ATOM 680 C CA . LYS A 1 83 ? 11.539 -11.635 -30.509 1.00 85.00 83 LYS A CA 1
ATOM 681 C C . LYS A 1 83 ? 12.735 -11.453 -31.432 1.00 85.00 83 LYS A C 1
ATOM 683 O O . LYS A 1 83 ? 13.840 -11.858 -31.073 1.00 85.00 83 LYS A O 1
ATOM 688 N N . PRO A 1 84 ? 12.568 -10.751 -32.568 1.00 89.38 84 PRO A N 1
ATOM 689 C CA . PRO A 1 84 ? 13.678 -10.493 -33.472 1.00 89.38 84 PRO A CA 1
ATOM 690 C C . PRO A 1 84 ? 14.833 -9.814 -32.731 1.00 89.38 84 PRO A C 1
ATOM 692 O O . PRO A 1 84 ? 14.622 -8.911 -31.918 1.00 89.38 84 PRO A O 1
ATOM 695 N N . TYR A 1 85 ? 16.060 -10.232 -33.046 1.00 86.44 85 TYR A N 1
ATOM 696 C CA . TYR A 1 85 ? 17.292 -9.791 -32.381 1.00 86.44 85 TYR A CA 1
ATOM 697 C C . TYR A 1 85 ? 17.383 -8.264 -32.219 1.00 86.44 85 TYR A C 1
ATOM 699 O O . TYR A 1 85 ? 17.722 -7.764 -31.149 1.00 86.44 85 TYR A O 1
ATOM 707 N N . GLY A 1 86 ? 16.985 -7.500 -33.243 1.00 90.19 86 GLY A N 1
ATOM 708 C CA . GLY A 1 86 ? 16.967 -6.035 -33.177 1.00 90.19 86 GLY A CA 1
ATOM 709 C C . GLY A 1 86 ? 16.085 -5.474 -32.052 1.00 90.19 86 GLY A C 1
ATOM 710 O O . GLY A 1 86 ? 16.455 -4.491 -31.412 1.00 90.19 86 GLY A O 1
ATOM 711 N N . THR A 1 87 ? 14.954 -6.119 -31.758 1.00 88.50 87 THR A N 1
ATOM 712 C CA . THR A 1 87 ? 14.062 -5.747 -30.650 1.00 88.50 87 THR A CA 1
ATOM 713 C C . THR A 1 87 ? 14.683 -6.062 -29.293 1.00 88.50 87 THR A C 1
ATOM 715 O O . THR A 1 87 ? 14.522 -5.272 -28.364 1.00 88.50 87 THR A O 1
ATOM 718 N N . GLN A 1 88 ? 15.423 -7.167 -29.180 1.00 90.00 88 GLN A N 1
ATOM 719 C CA . GLN A 1 88 ? 16.135 -7.529 -27.950 1.00 90.00 88 GLN A CA 1
ATOM 720 C C . GLN A 1 88 ? 17.230 -6.498 -27.638 1.00 90.00 88 GLN A C 1
ATOM 722 O O . GLN A 1 88 ? 17.246 -5.914 -26.557 1.00 90.00 88 GLN A O 1
ATOM 727 N N . ILE A 1 89 ? 18.053 -6.160 -28.635 1.00 91.69 89 ILE A N 1
ATOM 728 C CA . ILE A 1 89 ? 19.107 -5.143 -28.509 1.00 91.69 89 ILE A CA 1
ATOM 729 C C . ILE A 1 89 ? 18.532 -3.765 -28.173 1.00 91.69 89 ILE A C 1
ATOM 731 O O . ILE A 1 89 ? 19.102 -3.025 -27.368 1.00 91.69 89 ILE A O 1
ATOM 735 N N . LEU A 1 90 ? 17.398 -3.390 -28.772 1.00 93.75 90 LEU A N 1
ATOM 736 C CA . LEU A 1 90 ? 16.735 -2.132 -28.439 1.00 93.75 90 LEU A CA 1
ATOM 737 C C . LEU A 1 90 ? 16.273 -2.124 -26.975 1.00 93.75 90 LEU A C 1
ATOM 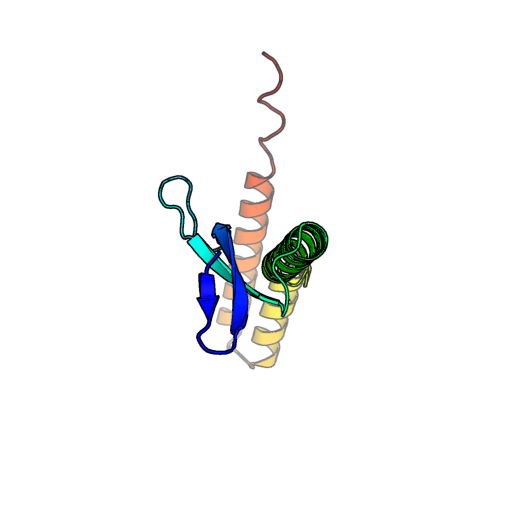739 O O . LEU A 1 90 ? 16.525 -1.149 -26.270 1.00 93.75 90 LEU A O 1
ATOM 743 N N . ALA A 1 91 ? 15.659 -3.216 -26.509 1.00 91.69 91 ALA A N 1
ATOM 744 C CA . ALA A 1 91 ? 15.227 -3.364 -25.123 1.00 91.69 91 ALA A CA 1
ATOM 745 C C . ALA A 1 91 ? 16.407 -3.262 -24.140 1.00 91.69 91 ALA A C 1
ATOM 747 O O . ALA A 1 91 ? 16.327 -2.510 -23.169 1.00 91.69 91 ALA A O 1
ATOM 748 N N . GLU A 1 92 ? 17.523 -3.936 -24.422 1.00 91.88 92 GLU A N 1
ATOM 749 C CA . GLU A 1 92 ? 18.750 -3.851 -23.622 1.00 91.88 92 GLU A CA 1
ATOM 750 C C . GLU A 1 92 ? 19.295 -2.423 -23.550 1.00 91.88 92 GLU A C 1
ATOM 752 O O . GLU A 1 92 ? 19.587 -1.916 -22.462 1.00 91.88 92 GLU A O 1
ATOM 757 N N . ARG A 1 93 ? 19.383 -1.734 -24.695 1.00 94.62 93 ARG A N 1
ATOM 758 C CA . ARG A 1 93 ? 19.849 -0.341 -24.767 1.00 94.62 93 ARG A CA 1
ATOM 759 C C . ARG A 1 93 ? 18.947 0.597 -2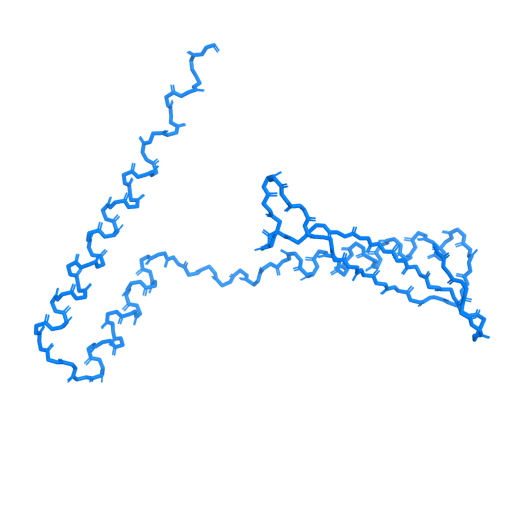3.974 1.00 94.62 93 ARG A C 1
ATOM 761 O O . ARG A 1 93 ? 19.453 1.445 -23.237 1.00 94.62 93 ARG A O 1
ATOM 768 N N . SER A 1 94 ? 17.631 0.437 -24.092 1.00 92.00 94 SER A N 1
ATOM 769 C CA . SER A 1 94 ? 16.655 1.218 -23.332 1.00 92.00 94 SER A CA 1
ATOM 770 C C . SER A 1 94 ? 16.793 0.975 -21.829 1.00 92.00 94 SER A C 1
ATOM 772 O O . SER A 1 94 ? 16.873 1.937 -21.067 1.00 92.00 94 SER A O 1
ATOM 774 N N . CYS A 1 95 ? 16.904 -0.283 -21.390 1.00 92.00 95 CYS A N 1
ATOM 775 C CA . CYS A 1 95 ? 17.134 -0.618 -19.983 1.00 92.00 95 CYS A CA 1
ATOM 776 C C . CYS A 1 95 ? 18.455 -0.034 -19.464 1.00 92.00 95 CYS A C 1
ATOM 778 O O . CYS A 1 95 ? 18.486 0.545 -18.379 1.00 92.00 95 CYS A O 1
ATOM 780 N N . HIS A 1 96 ? 19.534 -0.117 -20.244 1.00 91.25 96 HIS A N 1
ATOM 781 C CA . HIS A 1 96 ? 20.824 0.477 -19.898 1.00 91.25 96 HIS A CA 1
ATOM 782 C C . HIS A 1 96 ? 20.734 2.004 -19.750 1.00 91.25 96 HIS A C 1
ATOM 784 O O . HIS A 1 96 ? 21.219 2.566 -18.765 1.00 91.25 96 HIS A O 1
ATOM 790 N N . PHE A 1 97 ? 20.086 2.683 -20.701 1.00 92.19 97 PHE A N 1
ATOM 791 C CA . PHE A 1 97 ? 19.882 4.130 -20.653 1.00 92.19 97 PHE A CA 1
ATOM 792 C C . PHE A 1 97 ? 19.082 4.550 -19.414 1.00 92.19 97 PHE A C 1
ATOM 794 O O . PHE A 1 97 ? 19.515 5.442 -18.684 1.00 92.19 97 PHE A O 1
ATOM 801 N N . LEU A 1 98 ? 17.969 3.865 -19.130 1.00 89.56 98 LEU A N 1
ATOM 802 C CA . LEU A 1 98 ? 17.135 4.128 -17.954 1.00 89.56 98 LEU A CA 1
ATOM 803 C C . LEU A 1 98 ? 17.882 3.848 -16.645 1.00 89.56 98 LEU A C 1
ATOM 805 O O . LEU A 1 98 ? 17.806 4.629 -15.702 1.00 89.56 98 LEU A O 1
ATOM 809 N N . LYS A 1 99 ? 18.669 2.770 -16.580 1.00 88.69 99 LYS A N 1
ATOM 810 C CA . LYS A 1 99 ? 19.509 2.472 -15.413 1.00 88.69 99 LYS A CA 1
ATOM 811 C C . LYS A 1 99 ? 20.546 3.570 -15.171 1.00 88.69 99 LYS A C 1
ATOM 813 O O . LYS A 1 99 ? 20.796 3.938 -14.024 1.00 88.69 99 LYS A O 1
ATOM 818 N N . LYS A 1 100 ? 21.138 4.117 -16.237 1.00 88.00 100 LYS A N 1
ATOM 819 C CA . LYS A 1 100 ? 22.081 5.238 -16.151 1.00 88.00 100 LYS A CA 1
ATOM 820 C C . LYS A 1 100 ? 21.390 6.522 -15.687 1.00 88.00 100 LYS A C 1
ATOM 822 O O . LYS A 1 100 ? 21.910 7.177 -14.790 1.00 88.00 100 LYS A O 1
ATOM 827 N N . SER A 1 101 ? 20.230 6.870 -16.248 1.00 85.75 101 SER A N 1
ATOM 828 C CA . SER A 1 101 ? 19.504 8.089 -15.865 1.00 85.75 101 SER A CA 1
ATOM 829 C C . SER A 1 101 ? 19.016 8.043 -14.414 1.00 85.75 101 SER A C 1
ATOM 831 O O . SER A 1 101 ? 19.177 9.017 -13.685 1.00 85.75 101 SER A O 1
ATOM 833 N N . LEU A 1 102 ? 18.518 6.895 -13.951 1.00 82.81 102 LEU A N 1
ATOM 834 C CA . LEU A 1 102 ? 18.055 6.716 -12.571 1.00 82.81 102 LEU A CA 1
ATOM 835 C C . LEU A 1 102 ? 19.194 6.819 -11.545 1.00 82.81 102 LEU A C 1
ATOM 837 O O . LEU A 1 102 ? 19.016 7.438 -10.497 1.00 82.81 102 LEU A O 1
ATOM 841 N N . LYS A 1 103 ? 20.386 6.290 -11.859 1.00 78.94 103 LYS A N 1
ATOM 842 C CA . LYS A 1 103 ? 21.583 6.458 -11.011 1.00 78.94 103 LYS A CA 1
ATOM 843 C C . LYS A 1 103 ? 22.032 7.917 -10.901 1.00 78.94 103 LYS A C 1
ATOM 845 O O . LYS A 1 103 ? 22.522 8.318 -9.852 1.00 78.94 103 LYS A O 1
ATOM 850 N N . LEU A 1 104 ? 21.857 8.711 -11.959 1.00 63.91 104 LEU A N 1
ATOM 851 C CA . LEU A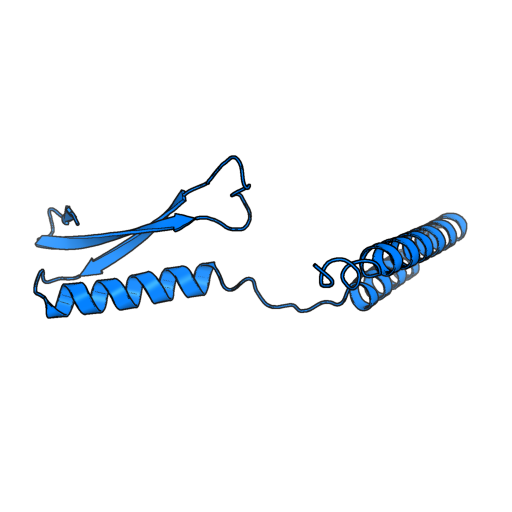 1 104 ? 22.199 10.138 -11.957 1.00 63.91 104 LEU A CA 1
ATOM 852 C C . LEU A 1 104 ? 21.224 10.968 -11.106 1.00 63.91 104 LEU A C 1
ATOM 854 O O . LEU A 1 104 ? 21.644 11.928 -10.471 1.00 63.91 104 LEU A O 1
ATOM 858 N N . ILE A 1 105 ? 19.949 10.572 -11.035 1.00 59.69 105 ILE A N 1
ATOM 859 C CA . ILE A 1 105 ? 18.930 11.244 -10.208 1.00 59.69 105 ILE A CA 1
ATOM 860 C C . ILE A 1 105 ? 19.173 11.013 -8.705 1.00 59.69 105 ILE A C 1
ATOM 862 O O . ILE A 1 105 ? 18.873 11.887 -7.898 1.00 59.69 105 ILE A O 1
ATOM 866 N N . GLN A 1 106 ? 19.772 9.883 -8.314 1.00 54.22 106 GLN A N 1
ATOM 867 C CA . GLN A 1 106 ? 20.186 9.643 -6.923 1.00 54.22 106 GLN A CA 1
ATOM 868 C C . GLN A 1 106 ? 21.409 10.474 -6.478 1.00 54.22 106 GLN A C 1
ATOM 870 O O . GLN A 1 106 ? 21.739 10.457 -5.293 1.00 54.22 106 GLN A O 1
ATOM 875 N N . LEU A 1 107 ? 22.086 11.194 -7.385 1.00 49.47 107 LEU A N 1
ATOM 876 C CA . LEU A 1 107 ? 23.395 11.812 -7.132 1.00 49.47 107 LEU A CA 1
ATOM 877 C C . LEU A 1 107 ? 23.444 13.336 -6.865 1.00 49.47 107 LEU A C 1
ATOM 879 O O . LEU A 1 107 ? 24.554 13.854 -6.759 1.00 49.47 107 LEU A O 1
ATOM 883 N N . PRO A 1 108 ? 22.336 14.064 -6.616 1.00 48.06 108 PRO A N 1
ATOM 884 C CA . PRO A 1 108 ? 22.467 15.346 -5.921 1.00 48.06 108 PRO A CA 1
ATOM 885 C C . PRO A 1 108 ? 21.417 15.522 -4.814 1.00 48.06 108 PRO A C 1
ATOM 887 O O . PRO A 1 108 ? 20.565 16.398 -4.887 1.00 48.06 108 PRO A O 1
ATOM 890 N N . ALA A 1 109 ? 21.491 14.716 -3.753 1.00 45.41 109 ALA A N 1
ATOM 891 C CA . ALA A 1 109 ? 20.822 15.026 -2.479 1.00 45.41 109 ALA A CA 1
ATOM 892 C C . ALA A 1 109 ? 21.815 15.280 -1.326 1.00 45.41 109 ALA A C 1
ATOM 894 O O . ALA A 1 109 ? 21.410 15.371 -0.174 1.00 45.41 109 ALA A O 1
ATOM 895 N N . ILE A 1 110 ? 23.115 15.399 -1.625 1.00 50.00 110 ILE A N 1
ATOM 896 C CA . ILE A 1 110 ? 24.165 15.660 -0.620 1.00 50.00 110 ILE A CA 1
ATOM 897 C C . ILE A 1 110 ? 24.538 17.158 -0.550 1.00 50.00 110 ILE A C 1
ATOM 899 O O . ILE A 1 110 ? 25.158 17.590 0.411 1.00 50.00 110 ILE A O 1
ATOM 903 N N . PHE A 1 111 ? 24.101 17.995 -1.500 1.00 45.56 111 PHE A N 1
ATOM 904 C CA . PHE A 1 111 ? 24.535 19.402 -1.587 1.00 45.56 111 PHE A CA 1
ATOM 905 C C . PHE A 1 111 ? 23.614 20.454 -0.936 1.00 45.56 111 PHE A C 1
ATOM 907 O O . PHE A 1 111 ? 23.908 21.640 -1.031 1.00 45.56 111 PHE A O 1
ATOM 914 N N . LEU A 1 112 ? 22.530 20.071 -0.248 1.00 42.16 112 LEU A N 1
ATOM 915 C CA . LEU A 1 112 ? 21.602 21.023 0.401 1.00 42.16 112 LEU A CA 1
ATOM 916 C C . LEU A 1 112 ? 21.584 20.914 1.938 1.00 42.16 112 LEU A C 1
ATOM 918 O O . LEU A 1 112 ? 20.538 21.052 2.564 1.00 42.16 112 LEU A O 1
ATOM 922 N N . LEU A 1 113 ? 22.742 20.663 2.555 1.00 42.41 113 LEU A N 1
ATOM 923 C CA . LEU A 1 113 ? 22.935 20.760 4.011 1.00 42.41 113 LEU A CA 1
ATOM 924 C C . LEU A 1 113 ? 24.291 21.403 4.350 1.00 42.41 113 LEU A C 1
ATOM 926 O O . LEU A 1 113 ? 25.080 20.888 5.133 1.00 42.41 113 LEU A O 1
ATOM 930 N N . GLN A 1 114 ? 24.561 22.551 3.732 1.00 42.09 114 GLN A N 1
ATOM 931 C CA . GLN A 1 114 ? 25.467 23.572 4.264 1.00 42.09 114 GLN A CA 1
ATOM 932 C C . GLN A 1 114 ? 24.791 24.936 4.081 1.00 42.09 114 GLN A C 1
ATOM 934 O O . GLN A 1 114 ? 25.076 25.676 3.143 1.00 42.09 114 GLN A O 1
ATOM 939 N N . CYS A 1 115 ? 23.825 25.214 4.950 1.00 39.03 115 CYS A N 1
ATOM 940 C CA . CYS A 1 115 ? 23.351 26.545 5.320 1.00 39.03 115 CYS A CA 1
ATOM 941 C C . CYS A 1 115 ? 23.208 26.540 6.840 1.00 39.03 115 CYS A C 1
ATOM 943 O O . CYS A 1 115 ? 22.717 25.508 7.358 1.00 39.03 115 CYS A O 1
#